Protein AF-A0A0U3K3C7-F1 (afdb_monomer)

Foldseek 3Di:
DQDADPVPRDSQKDFDDDDPNWTWIARPVVRDIDTDDDPVRVVVVVVVVVVVVVVVVVVVVVD

pLDDT: mean 81.12, std 8.94, range [55.69, 95.0]

Structure (mmCIF, N/CA/C/O backbone):
data_AF-A0A0U3K3C7-F1
#
_entry.id   AF-A0A0U3K3C7-F1
#
loop_
_atom_site.group_PDB
_atom_site.id
_atom_site.type_symbol
_atom_site.label_atom_id
_atom_site.label_alt_id
_atom_site.label_comp_id
_atom_site.label_asym_id
_atom_site.label_entity_id
_atom_site.label_seq_id
_atom_site.pdbx_PDB_ins_code
_atom_site.Cartn_x
_atom_site.Cartn_y
_atom_site.Cartn_z
_atom_site.occupancy
_atom_site.B_iso_or_equiv
_atom_site.auth_seq_id
_atom_site.auth_comp_id
_atom_site.auth_asym_id
_atom_site.auth_atom_id
_atom_site.pdbx_PDB_model_num
ATOM 1 N N . MET A 1 1 ? 5.260 -11.953 -12.988 1.00 56.19 1 MET A N 1
ATOM 2 C CA . MET A 1 1 ? 4.602 -11.033 -12.031 1.00 56.19 1 MET A CA 1
ATOM 3 C C . MET A 1 1 ? 4.387 -9.700 -12.744 1.00 56.19 1 MET A C 1
ATOM 5 O O . MET A 1 1 ? 5.377 -9.086 -13.115 1.00 56.19 1 MET A O 1
ATOM 9 N N . GLN A 1 2 ? 3.144 -9.303 -13.045 1.00 65.88 2 GLN A N 1
ATOM 10 C CA . GLN A 1 2 ? 2.855 -8.003 -13.678 1.00 65.88 2 GLN A CA 1
ATOM 11 C C . GLN A 1 2 ? 2.637 -6.926 -12.604 1.00 65.88 2 GLN A C 1
ATOM 13 O O . GLN A 1 2 ? 2.026 -7.195 -11.570 1.00 65.88 2 GLN A O 1
ATOM 18 N N . HIS A 1 3 ? 3.158 -5.720 -12.836 1.00 73.69 3 HIS A N 1
ATOM 19 C CA . HIS A 1 3 ? 3.017 -4.577 -11.932 1.00 73.69 3 HIS A CA 1
ATOM 20 C C . HIS A 1 3 ? 1.944 -3.615 -12.449 1.00 73.69 3 HIS A C 1
ATOM 22 O O . HIS A 1 3 ? 1.903 -3.321 -13.641 1.00 73.69 3 HIS A O 1
ATOM 28 N N . TYR A 1 4 ? 1.117 -3.085 -11.544 1.00 79.75 4 TYR 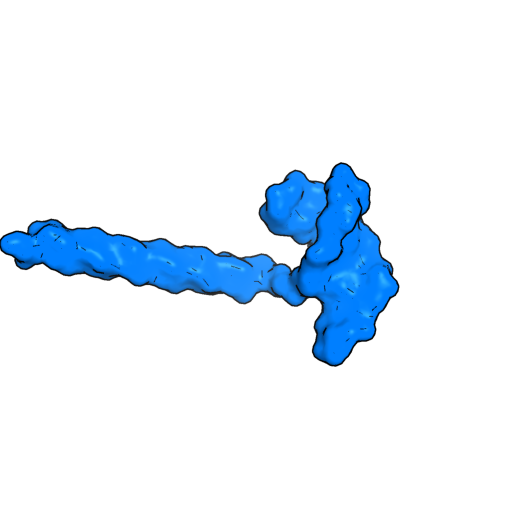A N 1
ATOM 29 C CA . TYR A 1 4 ? 0.041 -2.146 -11.871 1.00 79.75 4 TYR A CA 1
ATOM 30 C C . TYR A 1 4 ? 0.164 -0.855 -11.076 1.00 79.75 4 TYR A C 1
ATOM 32 O O . TYR A 1 4 ? 0.636 -0.832 -9.938 1.00 79.75 4 TYR A O 1
ATOM 40 N N . CYS A 1 5 ? -0.285 0.242 -11.676 1.00 80.62 5 CYS A N 1
ATOM 41 C CA . CYS A 1 5 ? -0.266 1.538 -11.029 1.00 80.62 5 CYS A CA 1
ATOM 42 C C . CYS A 1 5 ? -1.482 1.632 -10.113 1.00 80.62 5 CYS A C 1
ATOM 44 O O . CYS A 1 5 ? -2.591 1.823 -10.600 1.00 80.62 5 CYS A O 1
ATOM 46 N N . ALA A 1 6 ? -1.287 1.559 -8.796 1.00 75.06 6 ALA A N 1
ATOM 47 C CA . ALA A 1 6 ? -2.390 1.631 -7.831 1.00 75.06 6 ALA A CA 1
ATOM 48 C C . ALA A 1 6 ? -3.238 2.913 -7.957 1.00 75.06 6 ALA A C 1
ATOM 50 O O . ALA A 1 6 ? -4.424 2.901 -7.654 1.00 75.06 6 ALA A O 1
ATOM 51 N N . LYS A 1 7 ? -2.644 4.012 -8.441 1.00 78.31 7 LYS A N 1
ATOM 52 C CA . LYS A 1 7 ? -3.329 5.302 -8.593 1.00 78.31 7 LYS A CA 1
ATOM 53 C C . LYS A 1 7 ? -4.276 5.362 -9.798 1.00 78.31 7 LYS A C 1
ATOM 55 O O . LYS A 1 7 ? -5.274 6.068 -9.740 1.00 78.31 7 LYS A O 1
ATOM 60 N N . TYR A 1 8 ? -3.946 4.671 -10.890 1.00 82.56 8 TYR A N 1
ATOM 61 C CA . TYR A 1 8 ? -4.652 4.809 -12.175 1.00 82.56 8 TYR A CA 1
ATOM 62 C C . TYR A 1 8 ? -5.112 3.476 -12.781 1.00 82.56 8 TYR A C 1
ATOM 64 O O . TYR A 1 8 ? -5.684 3.473 -13.863 1.00 82.56 8 TYR A O 1
ATOM 72 N N . GLY A 1 9 ? -4.810 2.341 -12.149 1.00 78.62 9 GLY A N 1
ATOM 73 C CA . GLY A 1 9 ? -5.151 1.007 -12.649 1.00 78.62 9 GLY A CA 1
ATOM 74 C C . GLY A 1 9 ? -4.413 0.578 -13.924 1.00 78.62 9 GLY A C 1
ATOM 75 O O . GLY A 1 9 ? -4.756 -0.438 -14.513 1.00 78.62 9 GLY A O 1
ATOM 76 N N . SER A 1 10 ? -3.405 1.327 -14.381 1.00 81.19 10 SER A N 1
ATOM 77 C CA . SER A 1 10 ? -2.690 1.015 -15.626 1.00 81.19 10 SER A CA 1
ATOM 78 C C . SER A 1 10 ? -1.623 -0.066 -15.428 1.00 81.19 10 SER A C 1
ATOM 80 O O . SER A 1 10 ? -0.841 0.004 -14.477 1.00 81.19 10 SER A O 1
ATOM 82 N N . GLY A 1 11 ? -1.557 -1.027 -16.356 1.00 81.62 11 GLY A N 1
ATOM 83 C CA . GLY A 1 11 ? -0.471 -2.013 -16.465 1.00 81.62 11 GLY A CA 1
ATOM 84 C C . GLY A 1 11 ? 0.751 -1.513 -17.247 1.00 81.62 11 GLY A C 1
ATOM 85 O O . GLY A 1 11 ? 1.760 -2.207 -17.329 1.00 81.62 11 GLY A O 1
ATOM 86 N N . GLN A 1 12 ? 0.691 -0.304 -17.819 1.00 85.25 12 GLN A N 1
ATOM 87 C CA . GLN A 1 12 ? 1.815 0.294 -18.541 1.00 85.25 12 GLN A CA 1
ATOM 88 C C . GLN A 1 12 ? 2.819 0.883 -17.548 1.00 85.25 12 GLN A C 1
ATOM 90 O O . GLN A 1 12 ? 2.827 2.088 -17.273 1.00 85.25 12 GLN A O 1
ATOM 95 N N . ILE A 1 13 ? 3.654 0.015 -16.985 1.00 86.25 13 ILE A N 1
ATOM 96 C CA . ILE A 1 13 ? 4.674 0.385 -16.011 1.00 86.25 13 ILE A CA 1
ATOM 97 C C . ILE A 1 13 ? 6.073 0.156 -16.574 1.00 86.25 13 ILE A C 1
ATOM 99 O O . ILE A 1 13 ? 6.394 -0.922 -17.065 1.00 86.25 13 ILE A O 1
ATOM 103 N N . ARG A 1 14 ? 6.930 1.169 -16.425 1.00 86.12 14 ARG A N 1
ATOM 104 C CA . ARG A 1 14 ? 8.363 1.103 -16.711 1.00 86.12 14 ARG A CA 1
ATOM 105 C C . ARG A 1 14 ? 9.156 1.090 -15.405 1.00 86.12 14 ARG A C 1
ATOM 107 O O . ARG A 1 14 ? 8.914 1.919 -14.532 1.00 86.12 14 ARG A O 1
ATOM 114 N N . CYS A 1 15 ? 10.106 0.171 -15.264 1.00 84.62 15 CYS A N 1
ATOM 115 C CA . CYS A 1 15 ? 11.115 0.252 -14.206 1.00 84.62 15 CYS A CA 1
ATOM 116 C C . CYS A 1 15 ? 12.197 1.234 -14.673 1.00 84.62 15 CYS A C 1
ATOM 118 O O . CYS A 1 15 ? 12.766 1.023 -15.742 1.00 84.62 15 CYS A O 1
ATOM 120 N N . ASN A 1 16 ? 12.430 2.315 -13.922 1.00 80.38 16 ASN A N 1
ATOM 121 C CA . ASN A 1 16 ? 13.423 3.323 -14.309 1.00 80.38 16 ASN A CA 1
ATOM 122 C C . ASN A 1 16 ? 14.793 2.989 -13.719 1.00 80.38 16 ASN A C 1
ATOM 124 O O . ASN A 1 16 ? 15.702 2.740 -14.487 1.00 80.38 16 ASN A O 1
ATOM 128 N N . ASP A 1 17 ? 14.912 2.930 -12.389 1.00 74.94 17 ASP A N 1
ATOM 129 C CA . ASP A 1 17 ? 16.163 2.623 -11.679 1.00 74.94 17 ASP A CA 1
ATOM 130 C C . ASP A 1 17 ? 15.880 2.256 -10.216 1.00 74.94 17 ASP A C 1
ATOM 132 O O . ASP A 1 17 ? 14.815 2.579 -9.678 1.00 74.94 17 ASP A O 1
ATOM 136 N N . SER A 1 18 ? 16.830 1.609 -9.539 1.00 75.25 18 SER A N 1
ATOM 137 C CA . SER A 1 18 ? 16.796 1.425 -8.083 1.00 75.25 18 SER A CA 1
ATOM 138 C C . SER A 1 18 ? 17.533 2.555 -7.366 1.00 75.25 18 SER A C 1
ATOM 140 O O . SER A 1 18 ? 18.669 2.863 -7.708 1.00 75.25 18 SER A O 1
ATOM 142 N N . LYS A 1 19 ? 16.922 3.153 -6.337 1.00 73.12 19 LYS A N 1
ATOM 143 C CA . LYS A 1 19 ? 17.596 4.085 -5.415 1.00 73.12 19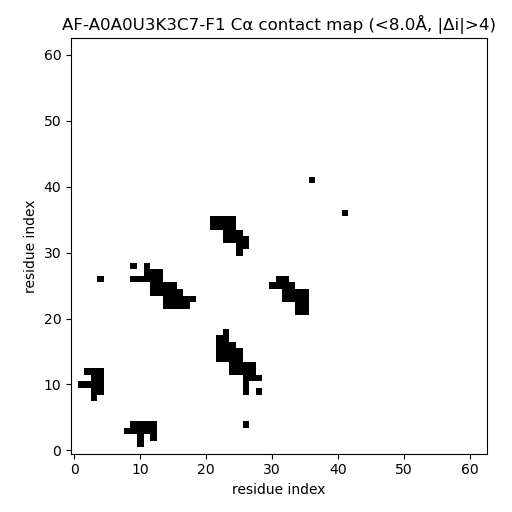 LYS A CA 1
ATOM 144 C C . LYS A 1 19 ? 17.474 3.530 -4.001 1.00 73.12 19 LYS A C 1
ATOM 146 O O . LYS A 1 19 ? 16.355 3.240 -3.587 1.00 73.12 19 LYS A O 1
ATOM 151 N N . ASN A 1 20 ? 18.589 3.422 -3.275 1.00 73.25 20 ASN A N 1
ATOM 152 C CA . ASN A 1 20 ? 18.635 2.888 -1.905 1.00 73.25 20 ASN A CA 1
ATOM 153 C C . ASN A 1 20 ? 17.861 1.563 -1.794 1.00 73.25 20 ASN A C 1
ATOM 155 O O . ASN A 1 20 ? 16.871 1.494 -1.071 1.00 73.25 20 ASN A O 1
ATOM 159 N N . GLU A 1 21 ? 18.235 0.578 -2.621 1.00 74.31 21 GLU A N 1
ATOM 160 C CA . GLU A 1 21 ? 17.642 -0.776 -2.679 1.00 74.31 21 GLU A CA 1
ATOM 161 C C . GLU A 1 21 ? 16.170 -0.855 -3.133 1.00 74.31 21 GLU A C 1
ATOM 163 O O . GLU A 1 21 ? 15.661 -1.934 -3.432 1.00 74.31 21 GLU A O 1
ATOM 168 N N . HIS A 1 22 ? 15.492 0.281 -3.315 1.00 72.31 22 HIS A N 1
ATOM 169 C CA . HIS A 1 22 ? 14.111 0.327 -3.780 1.00 72.31 22 HIS A CA 1
ATOM 170 C C . HIS A 1 22 ? 14.037 0.605 -5.281 1.00 72.31 22 HIS A C 1
ATOM 172 O O . HIS A 1 22 ? 14.465 1.656 -5.770 1.00 72.31 22 HIS A O 1
ATOM 178 N N . ARG A 1 23 ? 13.432 -0.323 -6.030 1.00 79.56 23 ARG A N 1
ATOM 179 C CA . ARG A 1 23 ? 13.118 -0.131 -7.453 1.00 79.56 23 ARG A CA 1
ATOM 180 C C . ARG A 1 23 ? 12.049 0.952 -7.624 1.00 79.56 23 ARG A C 1
ATOM 182 O O . ARG A 1 23 ? 10.976 0.886 -7.018 1.00 79.56 23 ARG A O 1
ATOM 189 N N . LYS A 1 24 ? 12.333 1.936 -8.478 1.00 83.69 24 LYS A N 1
ATOM 190 C CA . LYS A 1 24 ? 11.382 2.969 -8.898 1.00 83.69 24 LYS A CA 1
ATOM 191 C C . LYS A 1 24 ? 10.639 2.528 -10.147 1.00 83.69 24 LYS A C 1
ATOM 193 O O . LYS A 1 24 ? 11.242 2.112 -11.136 1.00 83.69 24 LYS A O 1
ATOM 198 N N . TYR A 1 25 ? 9.333 2.740 -10.123 1.00 84.50 25 TYR A N 1
ATOM 199 C CA . TYR A 1 25 ? 8.439 2.438 -11.224 1.00 84.50 25 TYR A CA 1
ATOM 200 C C . TYR A 1 25 ? 7.762 3.717 -11.711 1.00 84.50 25 TYR A C 1
ATOM 202 O O . TYR A 1 25 ? 7.383 4.583 -10.922 1.00 84.50 25 TYR A O 1
ATOM 210 N N . GLN A 1 26 ? 7.618 3.848 -13.023 1.00 87.06 26 GLN A N 1
ATOM 211 C CA . GLN A 1 26 ? 6.913 4.941 -13.671 1.00 87.06 26 GLN A CA 1
ATOM 212 C C . GLN A 1 26 ? 5.686 4.396 -14.396 1.00 87.06 26 GLN A C 1
ATOM 214 O O . GLN A 1 26 ? 5.784 3.508 -15.239 1.00 87.06 26 GLN A O 1
ATOM 219 N N . CYS A 1 27 ? 4.522 4.949 -14.073 1.00 88.06 27 CYS A N 1
ATOM 220 C CA . CYS A 1 27 ? 3.291 4.726 -14.811 1.00 88.06 27 CYS A CA 1
ATOM 221 C C . CYS A 1 27 ? 3.322 5.559 -16.093 1.00 88.06 27 CYS A C 1
ATOM 223 O O . CYS A 1 27 ? 3.302 6.791 -16.038 1.00 88.06 27 CYS A O 1
ATOM 225 N N . MET A 1 28 ? 3.349 4.899 -17.248 1.00 86.88 28 MET A N 1
ATOM 226 C CA . MET A 1 28 ? 3.464 5.563 -18.548 1.00 86.88 28 MET A CA 1
ATOM 227 C C . MET A 1 28 ? 2.173 6.272 -18.970 1.00 86.88 28 MET A C 1
ATOM 229 O O . MET A 1 28 ? 2.245 7.239 -19.721 1.00 86.88 28 MET A O 1
ATOM 233 N N . ALA A 1 29 ? 1.016 5.884 -18.421 1.00 83.00 29 ALA A N 1
ATOM 234 C CA . ALA A 1 29 ? -0.268 6.512 -18.742 1.00 83.00 29 ALA A CA 1
ATOM 235 C C . ALA A 1 29 ? -0.336 8.003 -18.352 1.00 83.00 29 ALA A C 1
ATOM 237 O O . ALA A 1 29 ? -1.013 8.793 -19.003 1.00 83.00 29 ALA A O 1
ATOM 238 N N . ARG A 1 30 ? 0.347 8.399 -17.268 1.00 83.00 30 ARG A N 1
ATOM 239 C CA . ARG A 1 30 ? 0.346 9.781 -16.738 1.00 83.00 30 ARG A CA 1
ATOM 240 C C . ARG A 1 30 ? 1.749 10.286 -16.369 1.00 83.00 30 ARG A C 1
ATOM 242 O O . ARG A 1 30 ? 1.874 11.331 -15.742 1.00 83.00 30 ARG A O 1
ATOM 249 N N . ARG A 1 31 ? 2.800 9.527 -16.710 1.00 82.69 31 ARG 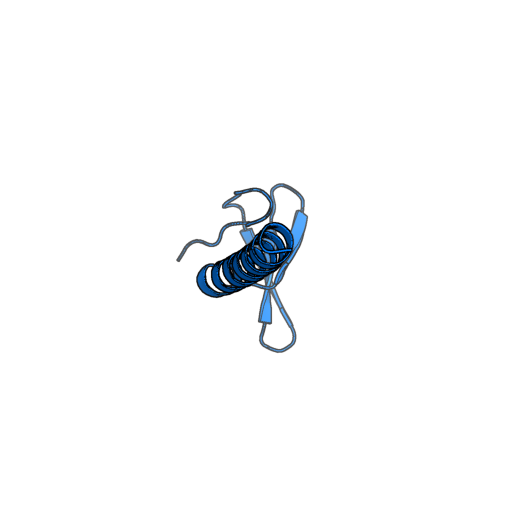A N 1
ATOM 250 C CA . ARG A 1 31 ? 4.2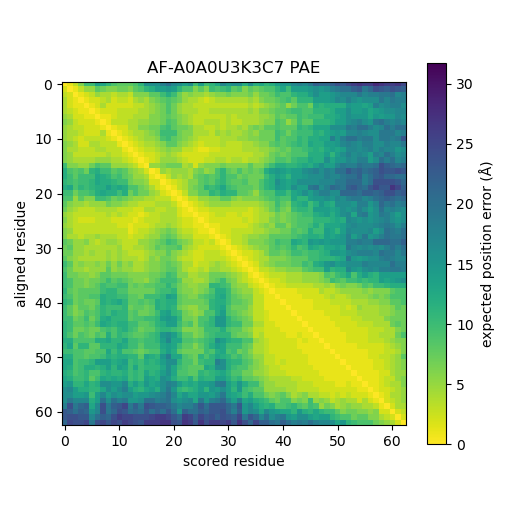14 9.755 -16.334 1.00 82.69 31 ARG A CA 1
ATOM 251 C C . ARG A 1 31 ? 4.471 9.880 -14.825 1.00 82.69 31 ARG A C 1
ATOM 253 O O . ARG A 1 31 ? 5.500 10.413 -14.420 1.00 82.69 31 ARG A O 1
ATOM 260 N N . TYR A 1 32 ? 3.578 9.350 -13.993 1.00 82.12 32 TYR A N 1
ATOM 261 C CA . TYR A 1 32 ? 3.709 9.381 -12.537 1.00 82.12 32 TYR A CA 1
ATOM 262 C C . TYR A 1 32 ? 4.770 8.382 -12.061 1.00 82.12 32 TYR A C 1
ATOM 264 O O . TYR A 1 32 ? 4.720 7.216 -12.450 1.00 82.12 32 TYR A O 1
ATOM 272 N N . GLN A 1 33 ? 5.706 8.820 -11.216 1.00 81.88 33 GLN A N 1
ATOM 273 C CA . GLN A 1 33 ? 6.759 7.967 -10.661 1.00 81.88 33 GLN A CA 1
ATOM 274 C C . GLN A 1 33 ? 6.472 7.641 -9.192 1.00 81.88 33 GLN A C 1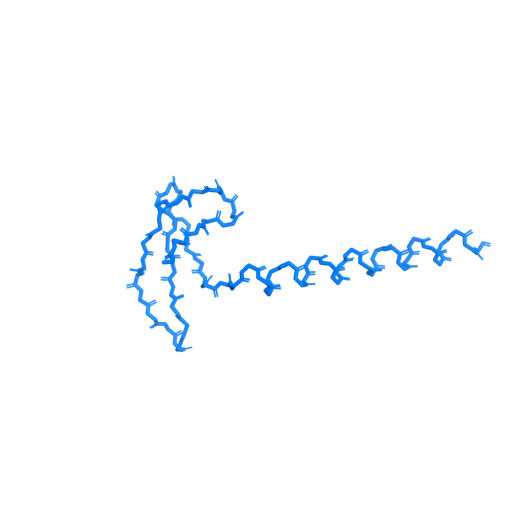
ATOM 276 O O . GLN A 1 33 ? 6.155 8.526 -8.400 1.00 81.88 33 GLN A O 1
ATOM 281 N N . CYS A 1 34 ? 6.601 6.370 -8.826 1.00 74.94 34 CYS A N 1
ATOM 282 C CA . CYS A 1 34 ? 6.394 5.881 -7.468 1.00 74.94 34 CYS A CA 1
ATOM 283 C C . CYS A 1 34 ? 7.378 4.759 -7.119 1.00 74.94 34 CYS A C 1
ATOM 285 O O . CYS A 1 34 ? 7.925 4.079 -7.991 1.00 74.94 34 CYS A O 1
ATOM 287 N N . LEU A 1 35 ? 7.611 4.569 -5.822 1.00 75.94 35 LEU A N 1
ATOM 288 C CA . LEU A 1 35 ? 8.316 3.391 -5.324 1.00 75.94 35 LEU A CA 1
ATOM 289 C C . LEU A 1 35 ? 7.405 2.169 -5.433 1.00 75.94 35 LEU A C 1
ATOM 291 O O . LEU A 1 35 ? 6.179 2.285 -5.374 1.00 75.94 35 LEU A O 1
ATOM 295 N N . PHE A 1 36 ? 8.008 0.996 -5.595 1.00 72.88 36 PHE A N 1
ATOM 296 C CA . PHE A 1 36 ? 7.259 -0.246 -5.481 1.00 72.88 36 PHE A CA 1
ATOM 297 C C . PHE A 1 36 ? 6.766 -0.444 -4.061 1.00 72.88 36 PHE A C 1
ATOM 299 O O . PHE A 1 36 ? 7.560 -0.474 -3.125 1.00 72.88 36 PHE A O 1
ATOM 306 N N . VAL A 1 37 ? 5.460 -0.631 -3.924 1.00 73.44 37 VAL A N 1
ATOM 307 C CA . VAL A 1 37 ? 4.841 -1.051 -2.673 1.00 73.44 37 VAL A CA 1
ATOM 308 C C . VAL A 1 37 ? 4.055 -2.325 -2.972 1.00 73.44 37 VAL A C 1
ATOM 310 O O . VAL A 1 37 ? 3.175 -2.295 -3.839 1.00 73.44 37 VAL A O 1
ATOM 313 N N . PRO A 1 38 ? 4.355 -3.454 -2.306 1.00 75.25 38 PRO A N 1
ATOM 314 C CA . PRO A 1 38 ? 3.565 -4.667 -2.452 1.00 75.25 38 PRO A CA 1
ATOM 315 C C . PRO A 1 38 ? 2.096 -4.412 -2.101 1.00 75.25 38 PRO A C 1
ATOM 317 O O . PRO A 1 38 ? 1.794 -3.722 -1.126 1.00 75.25 38 PRO A O 1
ATOM 320 N N . VAL A 1 39 ? 1.176 -5.021 -2.854 1.00 76.75 39 VAL A N 1
ATOM 321 C CA . VAL A 1 39 ? -0.276 -4.874 -2.625 1.00 76.75 39 VAL A CA 1
ATOM 322 C C . VAL A 1 39 ? -0.659 -5.237 -1.189 1.00 76.75 39 VAL A C 1
ATOM 324 O O . VAL A 1 39 ? -1.476 -4.546 -0.589 1.00 76.75 39 VAL A O 1
ATOM 327 N N . VAL A 1 40 ? -0.034 -6.273 -0.622 1.00 77.81 40 VAL A N 1
ATOM 328 C CA . VAL A 1 40 ? -0.268 -6.719 0.761 1.00 77.81 40 VAL A CA 1
ATOM 329 C C . VAL A 1 40 ? 0.046 -5.607 1.766 1.00 77.81 40 VAL A C 1
ATOM 331 O O . VAL A 1 40 ? -0.767 -5.336 2.644 1.00 77.81 40 VAL A O 1
ATOM 334 N N . VAL A 1 41 ? 1.175 -4.912 1.594 1.00 79.62 41 VAL A N 1
ATOM 335 C CA . VAL A 1 41 ? 1.585 -3.797 2.464 1.00 79.62 41 VAL A CA 1
ATOM 336 C C . VAL A 1 41 ? 0.610 -2.631 2.326 1.00 79.62 41 VAL A C 1
ATOM 338 O O . VAL A 1 41 ? 0.136 -2.104 3.325 1.00 79.62 41 VAL A O 1
ATOM 341 N N . TYR A 1 42 ? 0.243 -2.270 1.093 1.00 79.88 42 TYR A N 1
ATOM 342 C CA . TYR A 1 42 ? -0.724 -1.198 0.853 1.00 79.88 42 TYR A CA 1
ATOM 343 C C . TYR A 1 42 ? -2.089 -1.493 1.496 1.00 79.88 42 TYR A C 1
ATOM 345 O O . TYR A 1 42 ? -2.672 -0.629 2.150 1.00 79.88 42 TYR A O 1
ATOM 353 N N . LYS A 1 43 ? -2.589 -2.726 1.346 1.00 82.44 43 LYS A N 1
ATOM 354 C CA . LYS A 1 43 ? -3.861 -3.159 1.933 1.00 82.44 43 LYS A CA 1
ATOM 355 C C . LYS A 1 43 ? -3.819 -3.191 3.455 1.00 82.44 43 LYS A C 1
ATOM 357 O O . LYS A 1 43 ? -4.776 -2.734 4.070 1.00 82.44 43 LYS A O 1
ATOM 362 N N . ALA A 1 44 ? -2.724 -3.654 4.054 1.00 87.31 44 ALA A N 1
ATOM 363 C CA . ALA A 1 44 ? -2.550 -3.617 5.503 1.00 87.31 44 ALA A CA 1
ATOM 364 C C . ALA A 1 44 ? -2.699 -2.185 6.045 1.00 87.31 44 ALA A C 1
ATOM 366 O O . ALA A 1 44 ? -3.477 -1.968 6.970 1.00 87.31 44 ALA A O 1
ATOM 367 N N . THR A 1 45 ? -2.056 -1.197 5.411 1.00 87.00 45 THR A N 1
ATOM 368 C CA . THR A 1 45 ? -2.180 0.218 5.800 1.00 87.00 45 THR A CA 1
ATOM 369 C C . THR A 1 45 ? -3.599 0.765 5.621 1.00 87.00 45 THR A C 1
ATOM 371 O O . THR A 1 45 ? -4.069 1.546 6.443 1.00 87.00 45 THR A O 1
ATOM 374 N N . GLN A 1 46 ? -4.314 0.360 4.565 1.00 87.19 46 GLN A N 1
ATOM 375 C CA . GLN A 1 46 ? -5.720 0.750 4.395 1.00 87.19 46 GLN A CA 1
ATOM 376 C C . GLN A 1 46 ? -6.602 0.179 5.512 1.00 87.19 46 GLN A C 1
ATOM 378 O O . GLN A 1 46 ? -7.419 0.899 6.080 1.00 87.19 46 GLN A O 1
ATOM 383 N N . TYR A 1 47 ? -6.438 -1.102 5.853 1.00 92.81 47 TYR A N 1
ATOM 384 C CA . TYR A 1 47 ? -7.245 -1.736 6.894 1.00 92.81 47 TYR A CA 1
ATOM 385 C C . TYR A 1 47 ? -6.956 -1.176 8.287 1.00 92.81 47 TYR A C 1
ATOM 387 O O . TYR A 1 47 ? -7.891 -1.005 9.065 1.00 92.81 47 TYR A O 1
ATOM 395 N N . THR A 1 48 ? -5.705 -0.830 8.606 1.00 92.50 48 THR A N 1
ATOM 396 C CA . THR A 1 48 ? -5.388 -0.186 9.890 1.00 92.50 48 THR A CA 1
ATOM 397 C C . THR A 1 48 ? -6.046 1.187 10.016 1.00 92.50 48 THR A C 1
ATOM 399 O O . THR A 1 48 ? -6.609 1.485 11.067 1.00 92.50 48 THR A O 1
ATOM 402 N N . GLN A 1 49 ? -6.065 1.987 8.943 1.00 92.88 49 GLN A N 1
ATOM 403 C CA . GLN A 1 49 ? -6.790 3.264 8.915 1.00 92.88 49 GLN A CA 1
ATOM 404 C C . GLN A 1 49 ? -8.297 3.073 9.110 1.00 92.88 49 GLN A C 1
ATOM 406 O O . GLN A 1 49 ? -8.908 3.770 9.916 1.00 92.88 49 GLN A O 1
ATOM 411 N N . VAL A 1 50 ? -8.899 2.103 8.414 1.00 94.56 50 VAL A N 1
ATOM 412 C CA . VAL A 1 50 ? -10.329 1.789 8.568 1.00 94.56 50 VAL A CA 1
ATOM 413 C C . VAL A 1 50 ? -10.643 1.344 9.996 1.00 94.56 50 VAL A C 1
ATOM 415 O O . VAL A 1 50 ? -11.621 1.808 10.573 1.00 94.56 50 VAL A O 1
ATOM 418 N N . ASN A 1 51 ? -9.805 0.497 10.594 1.00 94.31 51 ASN A N 1
ATOM 419 C CA . ASN A 1 51 ? -9.994 0.042 11.970 1.00 94.31 51 ASN A CA 1
ATOM 420 C C . ASN A 1 51 ? -9.913 1.196 12.977 1.00 94.31 51 ASN A C 1
ATOM 422 O O . ASN A 1 51 ? -10.724 1.238 13.900 1.00 94.31 51 ASN A O 1
ATOM 426 N N . ALA A 1 52 ? -8.994 2.149 12.785 1.00 93.12 52 ALA A N 1
ATOM 427 C CA . ALA A 1 52 ? -8.913 3.347 13.619 1.00 93.12 52 ALA A CA 1
ATOM 428 C C . ALA A 1 52 ? -10.196 4.190 13.519 1.00 93.12 52 ALA A C 1
ATOM 430 O O . ALA A 1 52 ? -10.803 4.511 14.539 1.00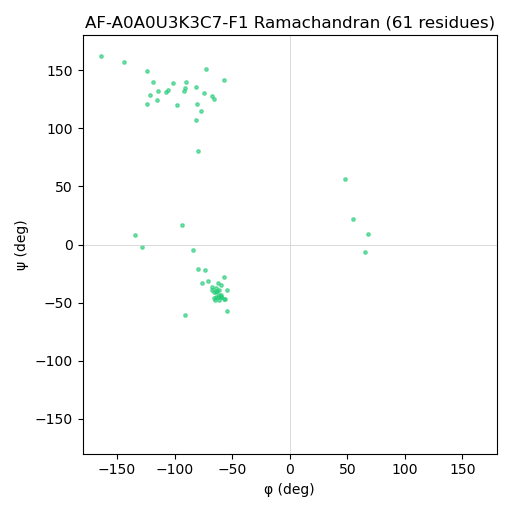 93.12 52 ALA A O 1
ATOM 431 N N . LEU A 1 53 ? -10.679 4.445 12.297 1.00 94.69 53 LEU A N 1
ATOM 432 C CA . LEU A 1 53 ? -11.931 5.174 12.067 1.00 94.69 53 LEU A CA 1
ATOM 433 C C . LEU A 1 53 ? -13.145 4.456 12.674 1.00 94.69 53 LEU A C 1
ATOM 435 O O . LEU A 1 53 ? -14.042 5.096 13.223 1.00 94.69 53 LEU A O 1
ATOM 439 N N . LEU A 1 54 ? -13.191 3.124 12.596 1.00 95.00 54 LEU A N 1
ATOM 440 C CA . LEU A 1 54 ? -14.254 2.326 13.209 1.00 95.00 54 LEU A CA 1
ATOM 441 C C . LEU A 1 54 ? -14.202 2.381 14.740 1.00 95.00 54 LEU A C 1
ATOM 443 O O . LEU A 1 54 ? -15.256 2.469 15.371 1.00 95.00 54 LEU A O 1
ATOM 447 N N . ALA A 1 55 ? -13.008 2.358 15.336 1.00 93.62 55 ALA A N 1
ATOM 448 C CA . ALA A 1 55 ? -12.829 2.492 16.778 1.00 93.62 55 ALA A CA 1
ATOM 449 C C . ALA A 1 55 ? -13.271 3.879 17.268 1.00 93.62 55 ALA A C 1
ATOM 451 O O . ALA A 1 55 ? -14.076 3.964 18.193 1.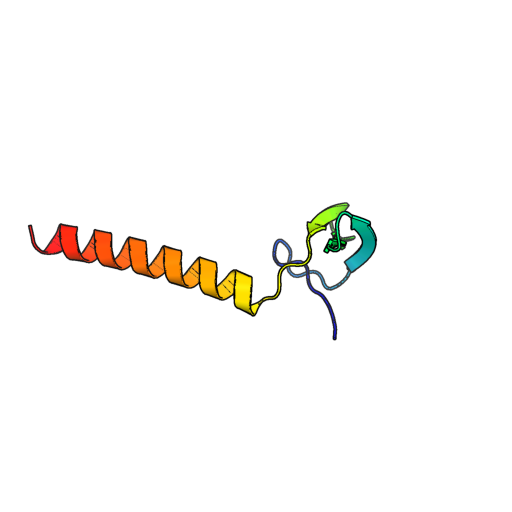00 93.62 55 ALA A O 1
ATOM 452 N N . GLU A 1 56 ? -12.833 4.949 16.599 1.00 91.75 56 GLU A N 1
ATOM 453 C CA . GLU A 1 56 ? -13.269 6.324 16.877 1.00 91.75 56 GLU A CA 1
ATOM 454 C C . GLU A 1 56 ? -14.785 6.471 16.759 1.00 91.75 56 GLU A C 1
ATOM 456 O O . GLU A 1 56 ? -15.433 7.023 17.651 1.00 91.75 56 GLU A O 1
ATOM 461 N N . ARG A 1 57 ? -15.369 5.930 15.680 1.00 91.38 57 ARG A N 1
ATOM 462 C CA . ARG A 1 57 ? -16.817 5.899 15.487 1.00 91.38 57 ARG A CA 1
ATOM 463 C C . ARG A 1 57 ? -17.476 5.242 16.693 1.00 91.38 57 ARG A C 1
ATOM 465 O O . ARG A 1 57 ? -18.316 5.868 17.324 1.00 91.38 57 ARG A O 1
ATOM 472 N N . ASN A 1 58 ? -17.099 4.010 17.025 1.00 87.75 58 ASN A N 1
ATOM 473 C CA . ASN A 1 58 ? -17.736 3.254 18.101 1.00 87.75 58 ASN A CA 1
ATOM 474 C C . ASN A 1 58 ? -17.614 3.980 19.451 1.00 87.75 58 ASN A C 1
ATOM 476 O O . ASN A 1 58 ? -18.618 4.121 20.138 1.00 87.75 58 ASN A O 1
ATOM 480 N N . LEU A 1 59 ? -16.446 4.538 19.784 1.00 85.62 59 LEU A N 1
ATOM 481 C CA . LEU A 1 59 ? -16.260 5.34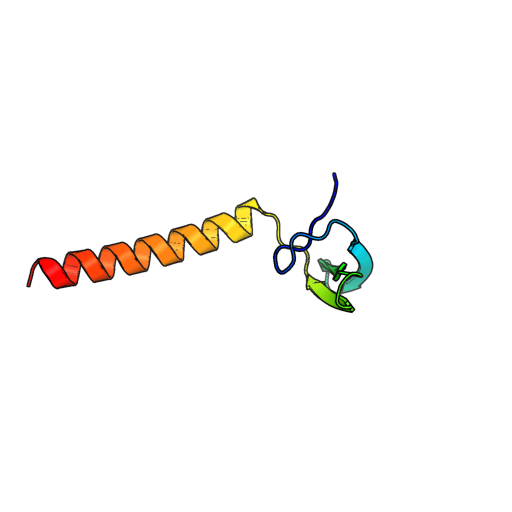6 20.997 1.00 85.62 59 LEU A CA 1
ATOM 482 C C . LEU A 1 59 ? -17.169 6.583 21.034 1.00 85.62 59 LEU A C 1
ATOM 484 O O . LEU A 1 59 ? -17.642 6.964 22.101 1.00 85.62 59 LEU A O 1
ATOM 488 N N . ARG A 1 60 ? -17.446 7.195 19.879 1.00 79.44 60 ARG A N 1
ATOM 489 C CA . ARG A 1 60 ? -18.360 8.338 19.768 1.00 79.44 60 ARG A CA 1
ATOM 490 C C . ARG A 1 60 ? -19.831 7.961 19.970 1.00 79.44 60 ARG A C 1
ATOM 492 O O . ARG A 1 60 ? -20.583 8.801 20.442 1.00 79.44 60 ARG A O 1
ATOM 499 N N . TRP A 1 61 ? -20.248 6.746 19.604 1.00 64.75 61 TRP A N 1
ATOM 500 C CA . TRP A 1 61 ? -21.636 6.283 19.776 1.00 64.75 61 TRP A CA 1
ATOM 501 C C . TRP A 1 61 ? -21.961 5.820 21.204 1.00 64.75 61 TRP A C 1
ATOM 503 O O . TRP A 1 61 ? -23.133 5.779 21.560 1.00 64.75 61 TRP A O 1
ATOM 513 N N . PHE A 1 62 ? -20.957 5.472 22.015 1.00 58.59 62 PHE A N 1
ATOM 514 C CA . PHE A 1 62 ? -21.132 5.040 23.412 1.00 58.59 62 PHE A CA 1
ATOM 515 C C . PHE A 1 62 ? -20.998 6.183 24.441 1.00 58.59 62 PHE A C 1
ATOM 517 O O . PHE A 1 62 ? -20.805 5.912 25.626 1.00 58.59 62 PHE A O 1
ATOM 524 N N . ARG A 1 63 ? -21.079 7.446 24.006 1.00 55.69 63 ARG A N 1
ATOM 525 C CA . ARG A 1 63 ? -21.049 8.644 24.859 1.00 55.69 63 ARG A CA 1
ATOM 526 C C . ARG A 1 63 ? -22.396 9.350 24.836 1.00 55.69 63 ARG A C 1
ATOM 528 O O . ARG A 1 63 ? -22.786 9.854 25.909 1.00 55.69 63 ARG A O 1
#

Solvent-accessible surface area (backbone atoms only — not comparable to full-atom values): 3907 Å² total; per-residue (Å²): 137,89,62,65,34,88,91,74,72,40,65,55,60,44,79,77,52,69,57,93,92,42,50,30,35,28,30,64,89,78,68,48,73,45,70,77,69,59,68,68,61,55,48,51,56,51,50,54,53,50,50,51,53,50,50,55,49,53,59,62,74,77,110

Organism: NCBI:txid1411621

Secondary structure (DSSP, 8-state):
-----TTT----EEEEEEETTEEEEEETTTTEEEE---HHHHHHHHHHHHHHHHHHHHHHHT-

Radius of gyration: 16.72 Å; Cα contacts (8 Å, |Δi|>4): 60; chains: 1; bounding box: 40×21×44 Å

Mean predicted aligned error: 8.73 Å

Nearest PDB structures (foldseek):
  6fyx-assembly1_m  TM=7.703E-01  e=2.311E+00  Saccharomyces cerevisiae S288C
  8cas-assembly1_m  TM=7.471E-01  e=3.187E+00  Saccharomyces cerevisiae W303
  6j1z-assembly1_A  TM=4.474E-01  e=6.058E+00  Homo sapiens
  2yzt-assembly1_A-2  TM=4.386E-01  e=7.345E+00  Thermus th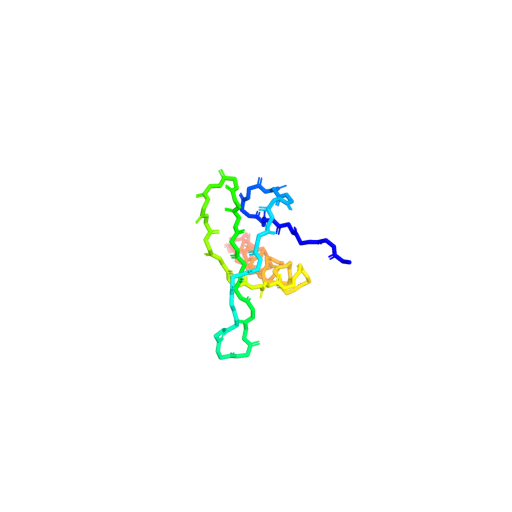ermophilus HB8

Sequence (63 aa):
MQHYCAKYGSGQIRCNDSKNEHRKYQCMARRYQCLFVPVVVYKATQYTQVNALLAERNLRWFR